Protein AF-A0A450WET2-F1 (afdb_monomer)

Organism: NCBI:txid2126335

Structure (mmCIF, N/CA/C/O backbone):
data_AF-A0A450WET2-F1
#
_entry.id   AF-A0A450WET2-F1
#
loop_
_atom_site.gr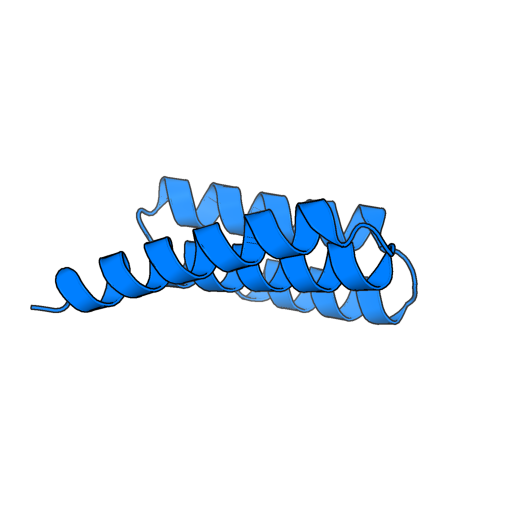oup_PDB
_atom_site.id
_atom_site.type_symbol
_atom_site.label_atom_id
_atom_site.label_alt_id
_atom_site.label_comp_id
_atom_site.label_asym_id
_atom_site.label_entity_id
_atom_site.label_seq_id
_atom_site.pdbx_PDB_ins_code
_atom_site.Cartn_x
_atom_site.Cartn_y
_atom_site.Cartn_z
_atom_site.occupancy
_atom_site.B_iso_or_equiv
_atom_site.auth_seq_id
_atom_site.auth_comp_id
_atom_site.auth_asym_id
_atom_site.auth_atom_id
_atom_site.pdbx_PDB_model_num
ATOM 1 N N . MET A 1 1 ? -8.946 -6.601 -3.643 1.00 84.38 1 MET A N 1
ATOM 2 C CA . MET A 1 1 ? -7.699 -5.957 -3.162 1.00 84.38 1 MET A CA 1
ATOM 3 C C . MET A 1 1 ? -6.445 -6.835 -3.285 1.00 84.38 1 MET A C 1
ATOM 5 O O . MET A 1 1 ? -5.503 -6.390 -3.927 1.00 84.38 1 MET A O 1
ATOM 9 N N . MET A 1 2 ? -6.400 -8.077 -2.773 1.00 89.06 2 MET A N 1
ATOM 10 C CA . MET A 1 2 ? -5.172 -8.913 -2.799 1.00 89.06 2 MET A CA 1
ATOM 11 C C . MET A 1 2 ? -4.588 -9.149 -4.206 1.00 89.06 2 MET A C 1
ATOM 13 O O . MET A 1 2 ? -3.403 -8.923 -4.427 1.00 89.06 2 MET A O 1
ATOM 17 N N . ARG A 1 3 ? -5.429 -9.511 -5.186 1.00 94.88 3 ARG A N 1
ATOM 18 C CA . ARG A 1 3 ? -4.998 -9.708 -6.584 1.00 94.88 3 ARG A CA 1
ATOM 19 C C . ARG A 1 3 ? -4.422 -8.440 -7.225 1.00 94.88 3 ARG A C 1
ATOM 21 O O . ARG A 1 3 ? -3.448 -8.520 -7.960 1.00 94.88 3 ARG A O 1
ATOM 28 N N . LEU A 1 4 ? -4.993 -7.271 -6.924 1.00 94.81 4 LEU A N 1
ATOM 29 C CA . LEU A 1 4 ? -4.485 -5.985 -7.418 1.00 94.81 4 LEU A CA 1
ATOM 30 C C . LEU A 1 4 ? -3.105 -5.677 -6.829 1.00 94.81 4 LEU A C 1
ATOM 32 O O . LEU A 1 4 ? -2.221 -5.224 -7.546 1.00 94.81 4 LEU A O 1
ATOM 36 N N . ASN A 1 5 ? -2.896 -5.992 -5.550 1.00 93.56 5 ASN A N 1
ATOM 37 C CA . ASN A 1 5 ? -1.586 -5.858 -4.924 1.00 93.56 5 ASN A CA 1
ATOM 38 C C . ASN A 1 5 ? -0.540 -6.771 -5.571 1.00 93.56 5 ASN A C 1
ATOM 40 O O . ASN A 1 5 ? 0.548 -6.308 -5.890 1.00 93.56 5 ASN A O 1
ATOM 44 N N . GLU A 1 6 ? -0.877 -8.027 -5.852 1.00 95.88 6 GLU A N 1
ATOM 45 C CA . GLU A 1 6 ? 0.042 -8.942 -6.539 1.00 95.88 6 GLU A CA 1
ATOM 46 C C . GLU A 1 6 ? 0.379 -8.489 -7.961 1.00 95.88 6 GLU A C 1
ATOM 48 O O . GLU A 1 6 ? 1.543 -8.535 -8.364 1.00 95.88 6 GLU A O 1
ATOM 53 N N . LEU A 1 7 ? -0.614 -7.995 -8.709 1.00 96.38 7 LEU A N 1
ATOM 54 C CA . LEU A 1 7 ? -0.385 -7.401 -10.026 1.00 96.38 7 LEU A CA 1
ATOM 55 C C . LEU A 1 7 ? 0.532 -6.180 -9.929 1.00 96.38 7 LEU A C 1
ATOM 57 O O . LEU A 1 7 ? 1.488 -6.082 -10.696 1.00 96.38 7 LEU A O 1
ATOM 61 N N . GLY A 1 8 ? 0.291 -5.288 -8.967 1.00 96.31 8 GLY A N 1
ATOM 62 C CA . GLY A 1 8 ? 1.151 -4.135 -8.717 1.00 96.31 8 GLY A CA 1
ATOM 63 C C . GLY A 1 8 ? 2.598 -4.549 -8.439 1.00 96.31 8 GLY A C 1
ATOM 64 O O . GLY A 1 8 ? 3.510 -4.058 -9.102 1.00 96.31 8 GLY A O 1
ATOM 65 N N . SER A 1 9 ? 2.823 -5.535 -7.567 1.00 96.44 9 SER A N 1
ATOM 66 C CA . SER A 1 9 ? 4.166 -6.049 -7.265 1.00 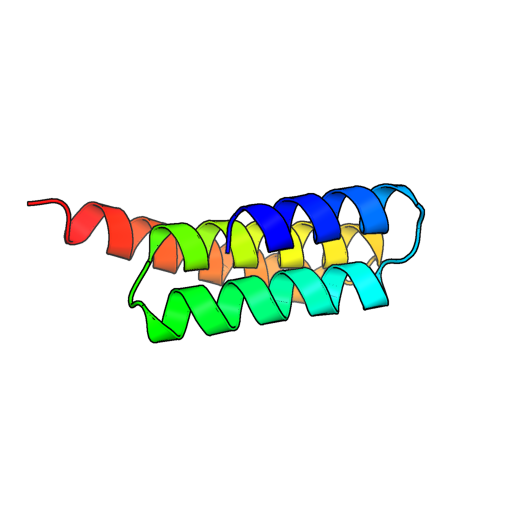96.44 9 SER A CA 1
ATOM 67 C C . SER A 1 9 ? 4.845 -6.672 -8.490 1.00 96.44 9 SER A C 1
ATOM 69 O O . SER A 1 9 ? 6.016 -6.396 -8.756 1.00 96.44 9 SER A O 1
ATOM 71 N N . ALA A 1 10 ? 4.118 -7.461 -9.286 1.00 97.62 10 ALA A N 1
ATOM 72 C CA . ALA A 1 10 ? 4.650 -8.058 -10.511 1.00 97.62 10 ALA A CA 1
ATOM 73 C C . ALA A 1 10 ? 5.012 -6.999 -11.569 1.00 97.62 10 ALA A C 1
ATOM 75 O O . ALA A 1 10 ? 6.019 -7.119 -12.269 1.00 97.62 10 ALA A O 1
ATOM 76 N N . VAL A 1 11 ? 4.207 -5.942 -11.687 1.00 97.06 11 VAL A N 1
ATOM 77 C CA . VAL A 1 11 ? 4.453 -4.815 -12.596 1.00 97.06 11 VAL A CA 1
ATOM 78 C C . VAL A 1 11 ? 5.633 -3.965 -12.113 1.00 97.06 11 VAL A C 1
ATOM 80 O O . VAL A 1 11 ? 6.450 -3.539 -12.934 1.00 97.06 11 VAL A O 1
ATOM 83 N N . LEU A 1 12 ? 5.780 -3.782 -10.798 1.00 96.44 12 LEU A N 1
ATOM 84 C CA . LEU A 1 12 ? 6.913 -3.085 -10.189 1.00 96.44 12 LEU A CA 1
ATOM 85 C C . LEU A 1 12 ? 8.228 -3.820 -10.464 1.00 96.44 12 LEU A C 1
ATOM 87 O O . LEU A 1 12 ? 9.203 -3.190 -10.863 1.00 96.44 12 LEU A O 1
ATOM 91 N N . ALA A 1 13 ? 8.235 -5.151 -10.350 1.00 95.94 13 ALA A N 1
ATOM 92 C CA . ALA A 1 13 ? 9.396 -5.982 -10.676 1.00 95.94 13 ALA A CA 1
ATOM 93 C C . ALA A 1 13 ? 9.836 -5.856 -12.149 1.00 95.94 13 ALA A C 1
ATOM 95 O O . ALA A 1 13 ? 10.999 -6.073 -12.473 1.00 95.94 13 ALA A O 1
ATOM 96 N N . ARG A 1 14 ? 8.925 -5.452 -13.045 1.00 96.12 14 ARG A N 1
ATOM 97 C CA . ARG A 1 14 ? 9.214 -5.142 -14.457 1.00 96.12 14 ARG A CA 1
ATOM 98 C C . ARG A 1 14 ? 9.637 -3.683 -14.689 1.00 96.12 14 ARG A C 1
ATOM 100 O O . ARG A 1 14 ? 9.688 -3.245 -15.835 1.00 96.12 14 ARG A O 1
ATOM 107 N N . GLY A 1 15 ? 9.877 -2.912 -13.629 1.00 93.81 15 GLY A N 1
ATOM 108 C CA . GLY A 1 15 ? 10.298 -1.508 -13.679 1.00 93.81 15 GLY A CA 1
ATOM 109 C C . GLY A 1 15 ? 9.189 -0.502 -13.988 1.00 93.81 15 GLY A C 1
ATOM 110 O O . GLY A 1 15 ? 9.446 0.697 -14.077 1.00 93.81 15 GLY A O 1
ATOM 111 N N . LYS A 1 16 ? 7.934 -0.945 -14.117 1.00 96.38 16 LYS A N 1
ATOM 112 C CA . LYS A 1 16 ? 6.792 -0.082 -14.457 1.00 96.38 16 LYS A CA 1
ATOM 113 C C . LYS A 1 16 ? 6.161 0.519 -13.195 1.00 96.38 16 LYS A C 1
ATOM 115 O O . LYS A 1 16 ? 5.002 0.260 -12.878 1.00 96.38 16 LYS A O 1
ATOM 120 N N . SER A 1 17 ? 6.943 1.313 -12.466 1.00 94.19 17 SER A N 1
ATOM 121 C CA . SER A 1 17 ? 6.594 1.819 -11.128 1.00 94.19 17 SER A CA 1
ATOM 122 C C . SER A 1 17 ? 5.282 2.616 -11.078 1.00 94.19 17 SER A C 1
ATOM 124 O O . SER A 1 17 ? 4.480 2.367 -10.181 1.00 94.19 17 SER A O 1
ATOM 126 N N . GLU A 1 18 ? 4.998 3.493 -12.046 1.00 95.88 18 GLU A N 1
ATOM 127 C CA . GLU A 1 18 ? 3.748 4.279 -12.029 1.00 95.88 18 GLU A CA 1
ATOM 128 C C . GLU A 1 18 ? 2.502 3.397 -12.263 1.00 95.88 18 GLU A C 1
ATOM 130 O O . GLU A 1 18 ? 1.530 3.517 -11.528 1.00 95.88 18 GLU A O 1
ATOM 135 N N . ILE A 1 19 ? 2.556 2.403 -13.159 1.00 97.06 19 ILE A N 1
ATOM 136 C CA . ILE A 1 19 ? 1.429 1.464 -13.352 1.00 97.06 19 ILE A CA 1
ATOM 137 C C . ILE A 1 19 ? 1.228 0.593 -12.103 1.00 97.06 19 ILE A C 1
ATOM 139 O O . ILE A 1 19 ? 0.105 0.329 -11.680 1.00 97.06 19 ILE A O 1
ATOM 143 N N . ALA A 1 20 ? 2.319 0.139 -11.483 1.00 97.75 20 ALA A N 1
ATOM 144 C CA . ALA A 1 20 ? 2.241 -0.606 -10.232 1.00 97.75 20 ALA A CA 1
ATOM 145 C C . ALA A 1 20 ? 1.582 0.217 -9.115 1.00 97.75 20 ALA A C 1
ATOM 147 O O . ALA A 1 20 ? 0.831 -0.320 -8.301 1.00 97.75 20 ALA A O 1
ATOM 148 N N . LYS A 1 21 ? 1.839 1.527 -9.088 1.00 97.88 21 LYS A N 1
ATOM 149 C CA . LYS A 1 21 ? 1.249 2.439 -8.112 1.00 97.88 21 LYS A CA 1
ATOM 150 C C . LYS A 1 21 ? -0.263 2.527 -8.307 1.00 97.88 21 LYS A C 1
ATOM 152 O O . LYS A 1 21 ? -0.969 2.435 -7.307 1.00 97.88 21 LYS A O 1
ATOM 157 N N . ASP A 1 22 ? -0.752 2.612 -9.543 1.00 98.12 22 ASP A N 1
ATOM 158 C CA . ASP A 1 22 ? -2.193 2.635 -9.834 1.00 98.12 22 ASP A CA 1
ATOM 159 C C . ASP A 1 22 ? -2.893 1.378 -9.297 1.00 98.12 22 ASP A C 1
ATOM 161 O O . ASP A 1 22 ? -3.894 1.476 -8.587 1.00 98.12 22 ASP A O 1
ATOM 165 N N . TYR A 1 23 ? -2.311 0.194 -9.521 1.00 98.31 23 TYR A N 1
ATOM 166 C CA . TYR A 1 23 ? -2.848 -1.060 -8.981 1.00 98.31 23 TYR A CA 1
ATOM 167 C C . TYR A 1 23 ? -2.931 -1.066 -7.450 1.00 98.31 23 TYR A C 1
ATOM 169 O O . TYR A 1 23 ? -3.952 -1.470 -6.886 1.00 98.31 23 TYR A O 1
ATOM 177 N N . HIS A 1 24 ? -1.886 -0.599 -6.762 1.00 98.25 24 HIS A N 1
ATOM 178 C CA . HIS A 1 24 ? -1.905 -0.502 -5.302 1.00 98.25 24 HIS A CA 1
ATOM 179 C C . HIS A 1 24 ? -2.882 0.576 -4.800 1.00 98.25 24 HIS A C 1
ATOM 181 O O . HIS A 1 24 ? -3.500 0.396 -3.751 1.00 98.25 24 HIS A O 1
ATOM 187 N N . GLN A 1 25 ? -3.080 1.671 -5.542 1.00 98.38 25 GLN A N 1
ATOM 188 C CA . GLN A 1 25 ? -4.078 2.695 -5.216 1.00 98.38 25 GLN A CA 1
ATOM 189 C C . GLN A 1 25 ? -5.509 2.181 -5.389 1.00 98.38 25 GLN A C 1
ATOM 191 O O . GLN A 1 25 ? -6.345 2.439 -4.525 1.00 98.38 25 GLN A O 1
ATOM 196 N N . TRP A 1 26 ? -5.793 1.405 -6.435 1.00 98.38 26 TRP A N 1
ATOM 197 C CA . TRP A 1 26 ? -7.091 0.743 -6.592 1.00 98.38 26 TRP A CA 1
ATOM 198 C C . TRP A 1 26 ? -7.335 -0.291 -5.497 1.00 98.38 26 TRP A C 1
ATOM 200 O O . TRP A 1 26 ? -8.431 -0.351 -4.944 1.00 98.38 26 TRP A O 1
ATOM 210 N N . ALA A 1 27 ? -6.312 -1.070 -5.130 1.00 97.94 27 ALA A N 1
ATOM 211 C CA . ALA A 1 27 ? -6.404 -1.990 -4.002 1.00 97.94 27 ALA A CA 1
ATOM 212 C C . ALA A 1 27 ? -6.741 -1.244 -2.702 1.00 97.94 27 ALA A C 1
ATOM 214 O O . ALA A 1 27 ? -7.637 -1.673 -1.983 1.00 97.94 27 ALA A O 1
ATOM 215 N N . LEU A 1 28 ? -6.076 -0.113 -2.443 1.00 98.38 28 LEU A N 1
ATOM 216 C CA . LEU A 1 28 ? -6.329 0.739 -1.282 1.00 98.38 28 LEU A CA 1
ATOM 217 C C . LEU A 1 28 ? -7.747 1.322 -1.282 1.00 98.38 28 LEU A C 1
ATOM 219 O O . LEU A 1 28 ? -8.384 1.345 -0.235 1.00 98.38 28 LEU A O 1
ATOM 223 N N . MET A 1 29 ? -8.227 1.802 -2.429 1.00 98.31 29 MET A N 1
ATOM 224 C CA . MET A 1 29 ? -9.574 2.360 -2.573 1.00 98.31 29 MET A CA 1
ATOM 225 C C . MET A 1 29 ? -10.638 1.317 -2.231 1.00 98.31 29 MET A C 1
ATOM 227 O O . MET A 1 29 ? -11.464 1.563 -1.363 1.00 98.31 29 MET A O 1
ATOM 231 N N . ILE A 1 30 ? -10.541 0.124 -2.822 1.00 97.81 30 ILE A N 1
ATOM 232 C CA . ILE A 1 30 ? -11.483 -0.969 -2.559 1.00 97.81 30 ILE A CA 1
ATOM 233 C C . ILE A 1 30 ? -11.422 -1.403 -1.091 1.00 97.81 30 ILE A C 1
ATOM 235 O O . ILE A 1 30 ? -12.458 -1.601 -0.472 1.00 97.81 30 ILE A O 1
ATOM 239 N N . SER A 1 31 ? -10.227 -1.535 -0.505 1.00 97.12 31 SER A N 1
ATOM 240 C CA . SER A 1 31 ? -10.116 -1.912 0.912 1.00 97.12 31 SER A CA 1
ATOM 241 C C . SER A 1 31 ? -10.757 -0.875 1.838 1.00 97.12 31 SER A C 1
ATOM 243 O O . SER A 1 31 ? -11.343 -1.254 2.841 1.00 97.12 31 SER A O 1
ATOM 245 N N . LYS A 1 32 ? -10.689 0.419 1.494 1.00 96.69 32 LYS A N 1
ATOM 246 C CA . LYS A 1 32 ? -11.385 1.481 2.236 1.00 96.69 32 LYS A CA 1
ATOM 247 C C . LYS A 1 32 ? -12.900 1.409 2.093 1.00 96.69 32 LYS A C 1
ATOM 249 O O . LYS A 1 32 ? -13.590 1.606 3.076 1.00 96.69 32 LYS A O 1
ATOM 254 N N . GLU A 1 33 ? -13.411 1.134 0.896 1.00 97.75 33 GLU A N 1
ATOM 255 C CA . GLU A 1 33 ? -14.858 0.982 0.667 1.00 97.75 33 GLU A CA 1
ATOM 256 C C . GLU A 1 33 ? -15.457 -0.209 1.425 1.00 97.75 33 GLU A C 1
ATOM 258 O O . GLU A 1 33 ? -16.654 -0.229 1.695 1.00 97.75 33 GLU A O 1
ATOM 263 N N . LEU A 1 34 ? -14.629 -1.200 1.752 1.00 96.12 34 LEU A N 1
ATOM 264 C CA . LEU A 1 34 ? -15.023 -2.407 2.473 1.00 96.12 34 LEU A CA 1
ATOM 265 C C . LEU A 1 34 ? -14.690 -2.361 3.972 1.00 96.12 34 LEU A C 1
ATOM 267 O O . LEU A 1 34 ? -14.857 -3.382 4.636 1.00 96.12 34 LEU A O 1
ATOM 271 N N . ASP A 1 35 ? -14.165 -1.240 4.479 1.00 94.75 35 ASP A N 1
ATOM 272 C CA . ASP A 1 35 ? -13.632 -1.113 5.845 1.00 94.75 35 ASP A CA 1
ATOM 273 C C . ASP A 1 35 ? -12.635 -2.243 6.218 1.00 94.75 35 ASP A C 1
ATOM 275 O O . ASP A 1 35 ? -12.514 -2.669 7.368 1.00 94.75 35 ASP A O 1
ATOM 279 N N . ASP A 1 36 ? -11.885 -2.749 5.230 1.00 94.81 36 ASP A N 1
ATOM 280 C CA . ASP A 1 36 ? -10.862 -3.782 5.412 1.00 94.81 36 ASP A CA 1
ATOM 281 C C . ASP A 1 36 ? -9.526 -3.148 5.808 1.00 94.81 36 ASP A C 1
ATOM 283 O O . ASP A 1 36 ? -8.644 -2.891 4.981 1.00 94.81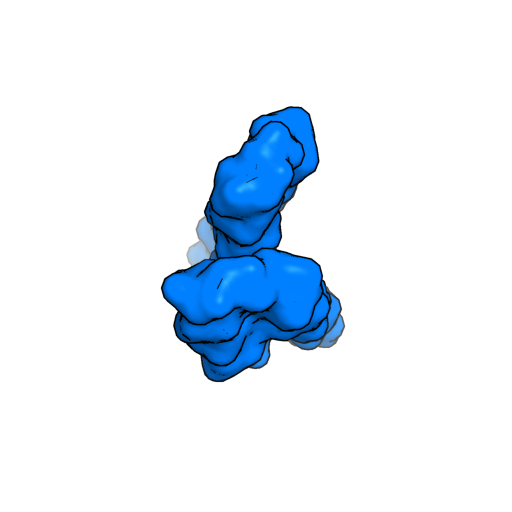 36 ASP A O 1
ATOM 287 N N . GLU A 1 37 ? -9.351 -2.936 7.108 1.00 95.19 37 GLU A N 1
ATOM 288 C CA . GLU A 1 37 ? -8.143 -2.340 7.685 1.00 95.19 37 GLU A CA 1
ATOM 289 C C . GLU A 1 37 ? -6.860 -3.122 7.366 1.00 95.19 37 GLU A C 1
ATOM 291 O O . GLU A 1 37 ? -5.793 -2.532 7.154 1.00 95.19 37 GLU A O 1
ATOM 296 N N . ARG A 1 38 ? -6.938 -4.454 7.232 1.00 94.19 38 ARG A N 1
ATOM 297 C CA . ARG A 1 38 ? -5.777 -5.251 6.801 1.00 94.19 38 ARG A CA 1
ATOM 298 C C . ARG A 1 38 ? -5.458 -5.007 5.336 1.00 94.19 38 ARG A C 1
ATOM 300 O O . ARG A 1 38 ? -4.292 -4.822 4.979 1.00 94.19 38 ARG A O 1
ATOM 307 N N . GLY A 1 39 ? -6.475 -4.983 4.482 1.00 95.94 39 GLY A N 1
ATOM 308 C CA . GLY A 1 39 ? -6.340 -4.644 3.070 1.00 95.94 39 GLY A CA 1
ATOM 309 C C . GLY A 1 39 ? -5.794 -3.233 2.857 1.00 95.94 39 GLY A C 1
ATOM 310 O O . GLY A 1 39 ? -4.990 -3.022 1.940 1.00 95.94 39 GLY A O 1
ATOM 311 N N . ILE A 1 40 ? -6.176 -2.276 3.706 1.00 97.75 40 ILE A N 1
ATOM 312 C CA . ILE A 1 40 ? -5.631 -0.914 3.731 1.00 97.75 40 ILE A CA 1
ATOM 313 C C . ILE A 1 40 ? -4.140 -0.960 4.076 1.00 97.75 40 ILE A C 1
ATOM 315 O O . ILE A 1 40 ? -3.328 -0.439 3.306 1.00 97.75 40 ILE A O 1
ATOM 319 N N . ALA A 1 41 ? -3.765 -1.629 5.171 1.00 96.94 41 ALA A N 1
ATOM 320 C CA . ALA A 1 41 ? -2.376 -1.739 5.612 1.00 96.94 41 ALA A CA 1
ATOM 321 C C . ALA A 1 41 ? -1.473 -2.358 4.532 1.00 96.94 41 ALA A C 1
ATOM 323 O O . ALA A 1 41 ? -0.446 -1.779 4.174 1.00 96.94 41 ALA A O 1
ATOM 324 N N . ILE A 1 42 ? -1.883 -3.485 3.940 1.00 97.38 42 ILE A N 1
ATOM 325 C CA . ILE A 1 42 ? -1.117 -4.173 2.885 1.00 97.38 42 ILE A CA 1
ATOM 326 C C . ILE A 1 42 ? -0.939 -3.273 1.656 1.00 97.38 42 ILE A C 1
ATOM 328 O O . ILE A 1 42 ? 0.155 -3.182 1.097 1.00 97.38 42 ILE A O 1
ATOM 332 N N . SER A 1 43 ? -1.998 -2.583 1.229 1.00 98.25 43 SER A N 1
ATOM 333 C CA . SER A 1 43 ? -1.933 -1.717 0.045 1.00 98.25 43 SER A CA 1
ATOM 334 C C . SER A 1 43 ? -1.020 -0.507 0.276 1.00 98.25 43 SER A C 1
ATOM 336 O O . SER A 1 43 ? -0.273 -0.116 -0.621 1.00 98.25 43 SER A O 1
ATOM 338 N N . LEU A 1 44 ? -1.014 0.052 1.491 1.00 98.44 44 LEU A N 1
ATOM 339 C CA . LEU A 1 44 ? -0.108 1.133 1.886 1.00 98.44 44 LEU A CA 1
ATOM 340 C C . LEU A 1 44 ? 1.354 0.672 1.950 1.00 98.44 44 LEU A C 1
ATOM 342 O O . LEU A 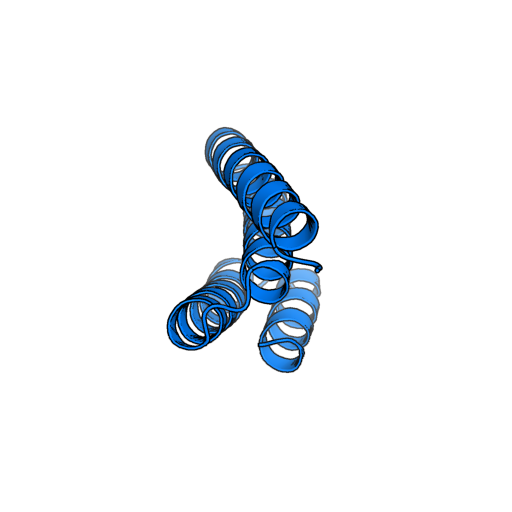1 44 ? 2.218 1.373 1.431 1.00 98.44 44 LEU A O 1
ATOM 346 N N . ILE A 1 45 ? 1.642 -0.519 2.488 1.00 98.19 45 ILE A N 1
ATOM 347 C CA . ILE A 1 45 ? 3.000 -1.097 2.467 1.00 98.19 45 ILE A CA 1
ATOM 348 C C . ILE A 1 45 ? 3.515 -1.191 1.030 1.00 98.19 45 ILE A C 1
ATOM 350 O O . ILE A 1 45 ? 4.633 -0.768 0.738 1.00 98.19 45 ILE A O 1
ATOM 354 N N . ASN A 1 46 ? 2.684 -1.676 0.108 1.00 98.19 46 ASN A N 1
ATOM 355 C CA . ASN A 1 46 ? 3.081 -1.806 -1.290 1.00 98.19 46 ASN A CA 1
ATOM 356 C C . ASN A 1 46 ? 3.304 -0.453 -1.986 1.00 98.19 46 ASN A C 1
ATOM 358 O O . ASN A 1 46 ? 4.224 -0.319 -2.794 1.00 98.19 46 ASN A O 1
ATOM 362 N N . LEU A 1 47 ? 2.521 0.578 -1.651 1.00 98.50 47 LEU A N 1
ATOM 363 C CA . LEU A 1 47 ? 2.774 1.953 -2.105 1.00 98.50 47 LEU A CA 1
ATOM 364 C C . LEU A 1 47 ? 4.078 2.525 -1.531 1.00 98.50 47 LEU A C 1
ATOM 366 O O . LEU A 1 47 ? 4.787 3.262 -2.227 1.00 98.50 47 LEU A O 1
ATOM 370 N N . GLY A 1 48 ? 4.418 2.157 -0.294 1.00 98.25 48 GLY A N 1
ATOM 371 C CA . GLY A 1 48 ? 5.700 2.460 0.334 1.00 98.25 48 GLY A CA 1
ATOM 372 C C . GLY A 1 48 ? 6.866 1.845 -0.436 1.00 98.25 48 GLY A C 1
ATOM 373 O O . GLY A 1 48 ? 7.769 2.566 -0.863 1.00 98.25 48 GLY A O 1
ATOM 374 N N . LEU A 1 49 ? 6.791 0.543 -0.724 1.00 97.88 49 LEU A N 1
ATOM 375 C CA . LEU A 1 49 ? 7.797 -0.187 -1.505 1.00 97.88 49 LEU A CA 1
ATOM 376 C C . LEU A 1 49 ? 7.960 0.401 -2.911 1.00 97.88 49 LEU A C 1
ATOM 378 O O . LEU A 1 49 ? 9.078 0.624 -3.377 1.00 97.88 49 LEU A O 1
ATOM 382 N N . ASN A 1 50 ? 6.850 0.721 -3.575 1.00 98.00 50 ASN A N 1
ATOM 383 C CA . ASN A 1 50 ? 6.862 1.366 -4.884 1.00 98.00 50 ASN A CA 1
ATOM 384 C C . ASN A 1 50 ? 7.544 2.749 -4.829 1.00 98.00 50 ASN A C 1
ATOM 386 O O . ASN A 1 50 ? 8.379 3.082 -5.672 1.00 98.00 50 ASN A O 1
ATOM 390 N N . SER A 1 51 ? 7.269 3.533 -3.784 1.00 97.81 51 SER A N 1
ATOM 391 C CA . SER A 1 51 ? 7.914 4.833 -3.571 1.00 97.81 51 SER A CA 1
ATOM 392 C C . SER A 1 51 ? 9.416 4.702 -3.299 1.00 97.81 51 SER A C 1
ATOM 394 O O . SER A 1 51 ? 10.188 5.510 -3.817 1.00 97.81 51 SER A O 1
ATOM 396 N N . GLN A 1 52 ? 9.855 3.673 -2.562 1.00 97.06 52 GLN A N 1
ATOM 397 C CA . GLN A 1 52 ? 11.281 3.368 -2.384 1.00 97.06 52 GLN A CA 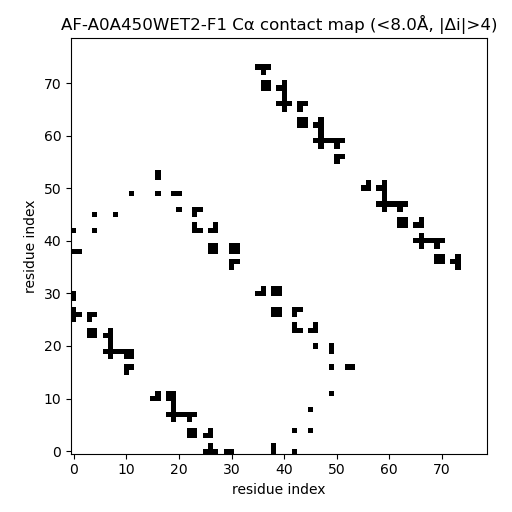1
ATOM 398 C C . GLN A 1 52 ? 11.953 3.005 -3.707 1.00 97.06 52 GLN A C 1
ATOM 400 O O . GLN A 1 52 ? 13.016 3.545 -4.009 1.00 97.06 52 GLN A O 1
ATOM 405 N N . TYR A 1 53 ? 11.312 2.159 -4.518 1.00 96.06 53 TYR A N 1
ATOM 406 C CA . TYR A 1 53 ? 11.797 1.801 -5.853 1.00 96.06 53 TYR A CA 1
ATOM 407 C C . TYR A 1 53 ? 11.983 3.046 -6.736 1.00 96.06 53 TYR A C 1
ATOM 409 O O . TYR A 1 53 ? 13.006 3.207 -7.395 1.00 96.06 53 TYR A O 1
ATOM 417 N N . SER A 1 54 ? 11.042 3.989 -6.664 1.00 95.44 54 SER A N 1
ATOM 418 C CA . SER A 1 54 ? 11.109 5.295 -7.334 1.00 95.44 54 SER A CA 1
ATOM 419 C C . SER A 1 54 ? 12.035 6.328 -6.658 1.00 95.44 54 SER A C 1
ATOM 421 O O . SER A 1 54 ? 12.037 7.495 -7.049 1.00 95.44 54 SER A O 1
ATOM 423 N N . ARG A 1 55 ? 12.809 5.947 -5.630 1.00 96.25 55 ARG A N 1
ATOM 424 C CA . ARG A 1 55 ? 13.680 6.828 -4.816 1.00 96.25 55 ARG A CA 1
ATOM 425 C C . ARG A 1 55 ? 12.954 8.013 -4.153 1.00 96.25 55 ARG A C 1
ATOM 427 O O . ARG A 1 55 ? 13.582 8.991 -3.753 1.00 96.25 55 ARG A O 1
ATOM 434 N N . ARG A 1 56 ? 11.632 7.926 -3.982 1.00 96.50 56 ARG A N 1
ATOM 435 C CA . ARG A 1 56 ? 10.781 8.923 -3.309 1.00 96.50 56 ARG A CA 1
ATOM 436 C C . ARG A 1 56 ? 10.639 8.573 -1.824 1.00 96.50 56 ARG A C 1
ATOM 438 O O . ARG A 1 56 ? 9.561 8.204 -1.365 1.00 96.50 56 ARG A O 1
ATOM 445 N N . LEU A 1 57 ? 11.738 8.672 -1.076 1.00 95.38 57 LEU A N 1
ATOM 446 C CA . LEU A 1 57 ? 11.820 8.158 0.299 1.00 95.38 57 LEU A CA 1
ATOM 447 C C . LEU A 1 57 ? 10.834 8.821 1.273 1.00 95.38 57 LEU A C 1
ATOM 449 O O . LEU A 1 57 ? 10.201 8.111 2.044 1.00 95.38 57 LEU A O 1
ATOM 453 N N . GLY A 1 58 ? 10.616 10.138 1.178 1.00 97.06 58 GLY A N 1
ATOM 454 C CA . GLY A 1 58 ? 9.645 10.825 2.045 1.00 97.06 58 GLY A CA 1
ATOM 455 C C . GLY A 1 58 ? 8.205 10.329 1.858 1.00 97.06 58 GLY A C 1
ATOM 456 O O . GLY A 1 58 ? 7.473 10.154 2.824 1.00 97.06 58 GLY A O 1
ATOM 457 N N . LYS A 1 59 ? 7.811 10.002 0.617 1.00 95.81 59 LYS A N 1
ATOM 458 C CA . LYS A 1 59 ? 6.503 9.376 0.355 1.00 95.81 59 LYS A CA 1
ATOM 459 C C . LYS A 1 59 ? 6.442 7.945 0.871 1.00 95.81 59 LYS A C 1
ATOM 461 O O . LYS A 1 59 ? 5.396 7.515 1.342 1.00 95.81 59 LYS A O 1
ATOM 466 N N . ALA A 1 60 ? 7.544 7.203 0.771 1.00 97.88 60 ALA A N 1
ATOM 467 C CA . ALA A 1 60 ? 7.594 5.851 1.306 1.00 97.88 60 ALA A CA 1
ATOM 468 C C . ALA A 1 60 ? 7.363 5.841 2.820 1.00 97.88 60 ALA A C 1
ATOM 470 O O . ALA A 1 60 ? 6.555 5.055 3.306 1.00 97.88 60 ALA A O 1
ATOM 471 N N . GLU A 1 61 ? 8.023 6.748 3.540 1.00 97.75 61 GLU A N 1
ATOM 472 C CA . GLU A 1 61 ? 7.852 6.908 4.982 1.00 97.75 61 GLU A CA 1
ATOM 473 C C . GLU A 1 61 ? 6.400 7.228 5.353 1.00 97.75 61 GLU A C 1
ATOM 475 O O . GLU A 1 61 ? 5.829 6.550 6.205 1.00 97.75 61 GLU A O 1
ATOM 480 N N . GLU A 1 62 ? 5.766 8.177 4.655 1.00 98.19 62 GLU A N 1
ATOM 481 C CA . GLU A 1 62 ? 4.351 8.507 4.867 1.00 98.19 62 GLU A CA 1
ATOM 482 C C . GLU A 1 62 ? 3.452 7.270 4.701 1.00 98.19 62 GLU A C 1
ATOM 484 O O . GLU A 1 62 ? 2.590 6.989 5.540 1.00 98.19 62 GLU A O 1
ATOM 489 N N . TYR A 1 63 ? 3.659 6.490 3.635 1.00 98.38 63 TYR A N 1
ATOM 490 C CA . TYR A 1 63 ? 2.878 5.279 3.399 1.00 98.38 63 TYR A CA 1
ATOM 491 C C . TYR A 1 63 ? 3.092 4.224 4.486 1.00 98.38 63 TYR A C 1
ATOM 493 O O . TYR A 1 63 ? 2.119 3.613 4.931 1.00 98.38 63 TYR A O 1
ATOM 501 N N . TYR A 1 64 ? 4.323 4.038 4.961 1.00 98.00 64 TYR A N 1
ATOM 502 C CA . TYR A 1 64 ? 4.612 3.091 6.036 1.00 98.00 64 TYR A CA 1
ATOM 503 C C . TYR A 1 64 ? 4.018 3.516 7.379 1.00 98.00 64 TYR A C 1
ATOM 505 O O . TYR A 1 64 ? 3.446 2.680 8.080 1.00 98.00 64 TYR A O 1
ATOM 513 N N . GLN A 1 65 ? 4.067 4.805 7.717 1.00 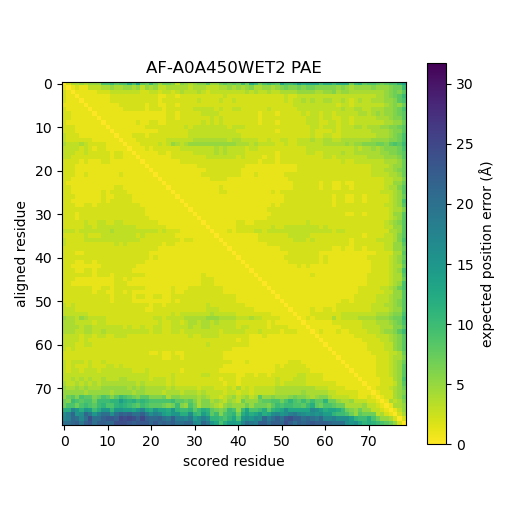98.12 65 GLN A N 1
ATOM 514 C CA . GLN A 1 65 ? 3.421 5.326 8.923 1.00 98.12 65 GLN A CA 1
ATOM 515 C C . GLN A 1 65 ? 1.910 5.075 8.887 1.00 98.12 65 GLN A C 1
ATOM 517 O O . GLN A 1 65 ? 1.331 4.554 9.841 1.00 98.12 65 GLN A O 1
ATOM 522 N N . ARG A 1 66 ? 1.271 5.361 7.750 1.00 97.50 66 ARG A N 1
ATOM 523 C CA . ARG A 1 66 ? -0.164 5.113 7.562 1.00 97.50 66 ARG A CA 1
ATOM 524 C C . ARG A 1 66 ? -0.507 3.624 7.615 1.00 97.50 66 ARG A C 1
ATOM 526 O O . ARG A 1 66 ? -1.543 3.271 8.170 1.00 97.50 66 ARG A O 1
ATOM 533 N N . ALA A 1 67 ? 0.349 2.756 7.076 1.00 96.94 67 ALA A N 1
ATOM 534 C CA . ALA A 1 67 ? 0.161 1.310 7.163 1.00 96.94 67 ALA A CA 1
ATOM 535 C C . ALA A 1 67 ? 0.215 0.803 8.612 1.00 96.94 67 ALA A C 1
ATOM 537 O O . ALA A 1 67 ? -0.605 -0.026 8.996 1.00 96.94 67 ALA A O 1
ATOM 538 N N . SER A 1 68 ? 1.142 1.327 9.422 1.00 95.88 68 SER A N 1
ATOM 539 C CA . SER A 1 68 ? 1.261 0.996 1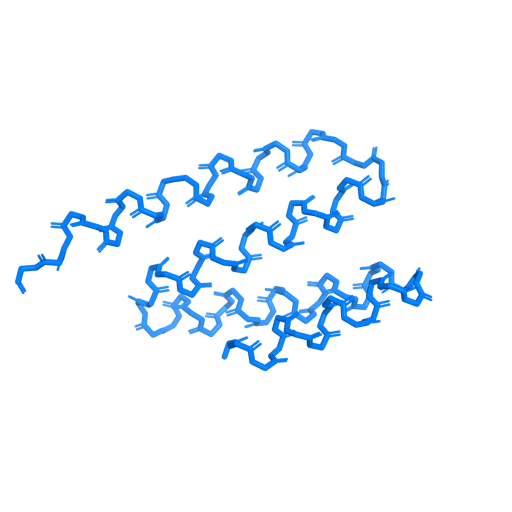0.849 1.00 95.88 68 SER A CA 1
ATOM 540 C C . SER A 1 68 ? -0.003 1.367 11.634 1.00 95.88 68 SER A C 1
ATOM 542 O O . SER A 1 68 ? -0.507 0.579 12.439 1.00 95.88 68 SER A O 1
ATOM 544 N N . ILE A 1 69 ? -0.576 2.538 11.338 1.00 95.00 69 ILE A N 1
ATOM 545 C CA . ILE A 1 69 ? -1.845 2.977 11.930 1.00 95.00 69 ILE A CA 1
ATOM 546 C C . ILE A 1 69 ? -2.980 2.022 11.537 1.00 95.00 69 ILE A C 1
ATOM 548 O O . ILE A 1 69 ? -3.678 1.530 12.419 1.00 95.00 69 ILE A O 1
ATOM 552 N N . ALA A 1 70 ? -3.129 1.705 10.248 1.00 93.31 70 ALA A N 1
ATOM 553 C CA . ALA A 1 70 ? -4.167 0.784 9.770 1.00 93.31 70 ALA A CA 1
ATOM 554 C C . ALA A 1 70 ? -4.037 -0.617 10.395 1.00 93.31 70 ALA A C 1
ATOM 556 O O . ALA A 1 70 ? -5.023 -1.207 10.832 1.00 93.31 70 ALA A O 1
ATOM 557 N N . PHE A 1 71 ? -2.811 -1.131 10.537 1.00 92.00 71 PHE A N 1
ATOM 558 C CA . PHE A 1 71 ? -2.569 -2.404 11.219 1.00 92.00 71 PHE A CA 1
ATOM 559 C C . PHE A 1 71 ? -3.011 -2.357 12.688 1.00 92.00 71 PHE A C 1
ATOM 561 O O . PHE A 1 71 ? -3.705 -3.260 13.156 1.00 92.00 71 PHE A O 1
ATOM 568 N N . THR A 1 72 ? -2.677 -1.272 13.391 1.00 91.88 72 THR A N 1
ATOM 569 C CA . THR A 1 72 ? -3.080 -1.053 14.789 1.00 91.88 72 THR A CA 1
ATOM 570 C C . THR A 1 72 ? -4.601 -1.018 14.938 1.00 91.88 72 THR A C 1
ATOM 572 O O . THR A 1 72 ? -5.142 -1.611 15.870 1.00 91.88 72 THR A O 1
ATOM 575 N N . ILE A 1 73 ? -5.304 -0.365 14.008 1.00 87.62 73 ILE A N 1
ATOM 576 C CA . ILE A 1 73 ? -6.771 -0.361 13.967 1.00 87.62 73 ILE A CA 1
ATOM 577 C C . ILE A 1 73 ? -7.278 -1.791 13.744 1.00 87.62 73 ILE A C 1
ATOM 579 O O . ILE A 1 73 ? -8.080 -2.276 14.537 1.00 87.62 73 ILE A O 1
ATOM 583 N N . SER A 1 74 ? -6.750 -2.506 12.747 1.00 86.62 74 SER A N 1
ATOM 584 C CA . SER A 1 74 ? -7.185 -3.873 12.429 1.00 86.62 74 SER A CA 1
ATOM 585 C C . SER A 1 74 ? -7.088 -4.846 13.612 1.00 86.62 74 SER A C 1
ATOM 587 O O . SER A 1 74 ? -7.957 -5.698 13.777 1.00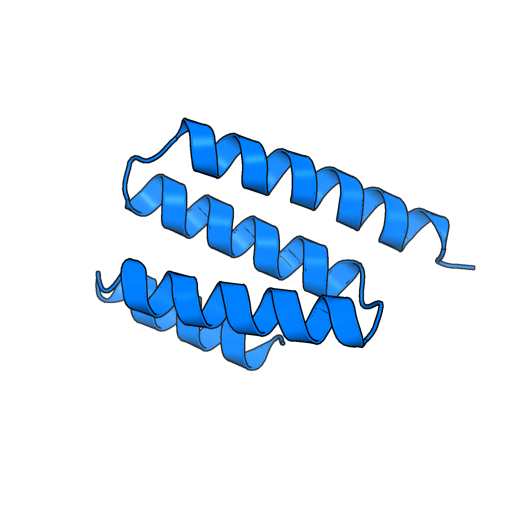 86.62 74 SER A O 1
ATOM 589 N N . GLU A 1 75 ? -6.064 -4.708 14.461 1.00 84.38 75 GLU A N 1
ATOM 590 C CA . GLU A 1 75 ? -5.894 -5.562 15.640 1.00 84.38 75 GLU A CA 1
ATOM 591 C C . GLU A 1 75 ? -6.755 -5.105 16.826 1.00 84.38 75 GLU A C 1
ATOM 593 O O . GLU A 1 75 ? -7.211 -5.938 17.604 1.00 84.38 75 GLU A O 1
ATOM 598 N N . LYS A 1 76 ? -7.055 -3.805 16.949 1.00 80.94 76 LYS A N 1
ATOM 599 C CA . LYS A 1 76 ? -7.920 -3.275 18.016 1.00 80.94 76 LYS A CA 1
ATOM 600 C C . LYS A 1 76 ? -9.382 -3.716 17.882 1.00 80.94 76 LYS A C 1
ATOM 602 O O . LYS A 1 76 ? -10.057 -3.874 18.895 1.00 80.94 76 LYS A O 1
ATOM 607 N N . TYR A 1 77 ? -9.872 -3.902 16.658 1.00 69.06 77 TYR A N 1
ATOM 608 C CA . TYR A 1 77 ? -11.264 -4.289 16.380 1.00 69.06 77 TYR A CA 1
ATOM 609 C C . TYR A 1 77 ? -11.450 -5.798 16.153 1.00 69.06 77 TYR A C 1
ATOM 611 O O . TYR A 1 77 ? -12.517 -6.243 15.736 1.00 69.06 77 TYR A O 1
ATOM 619 N N . ARG A 1 78 ? -10.424 -6.599 16.454 1.00 65.50 78 ARG A N 1
ATOM 620 C CA . ARG A 1 78 ? -10.440 -8.061 16.379 1.00 65.50 78 ARG A CA 1
ATOM 621 C C . ARG A 1 78 ? -11.000 -8.641 17.689 1.00 65.50 78 ARG A C 1
ATOM 623 O O . ARG A 1 78 ? -10.239 -9.154 18.503 1.00 65.50 78 ARG A O 1
ATOM 630 N N . ILE A 1 79 ? -12.305 -8.475 17.915 1.00 47.22 79 ILE A N 1
ATOM 631 C CA . ILE A 1 79 ? -13.044 -9.057 19.056 1.00 47.22 79 ILE A CA 1
ATOM 632 C C . ILE A 1 79 ? -13.629 -10.408 18.641 1.00 47.22 79 ILE A C 1
ATOM 634 O O . ILE A 1 79 ? -14.168 -10.478 17.514 1.00 47.22 79 ILE A O 1
#

Radius of gyration: 12.12 Å; Cα contacts (8 Å, |Δi|>4): 103; chains: 1; bounding box: 29×20×34 Å

Mean predicted aligned error: 3.01 Å

pLDDT: mean 94.45, std 7.76, range [47.22, 98.5]

Nearest PDB structures (foldseek):
  8rst-assembly1_A-2  TM=9.215E-01  e=3.001E-02  Bacillus phage phi3T
  8rsv-assembly2_B  TM=9.209E-01  e=3.001E-02  Bacillus phage phi3T
  3sf4-assembly3_C  TM=8.9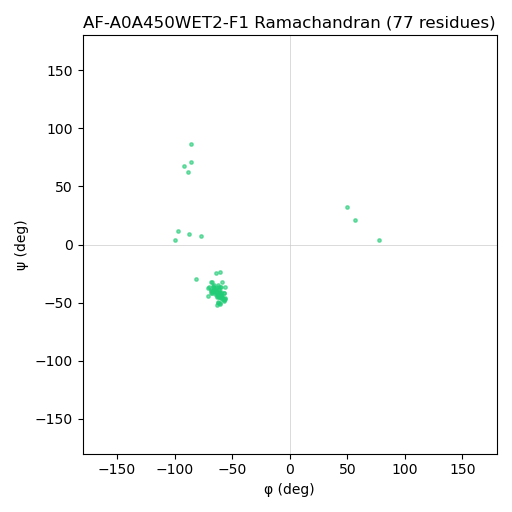49E-01  e=9.495E-02  Homo sapiens
  4yvo-assembly1_A  TM=9.007E-01  e=1.183E-01  Arabidopsis thaliana
  3ro2-assembly1_A  TM=8.923E-01  e=2.549E-01  Mus musculus

Solvent-accessible surface area (backbone atoms only — not comparable to full-atom values): 3810 Å² total; per-residue (Å²): 78,71,68,35,39,52,50,13,52,57,34,36,76,71,69,40,44,70,63,15,43,52,30,18,49,52,14,28,50,51,14,58,80,66,72,32,33,58,46,31,16,55,20,26,43,52,45,13,53,46,24,46,75,70,69,37,53,74,58,14,51,54,26,42,54,53,16,52,51,28,43,54,51,42,61,72,72,67,122

InterPro domains:
  IPR011990 Tetratricopeptide-like helical domain superfamily [G3DSA:1.25.40.10] (1-78)
  IPR011990 Tetratricopeptide-like helical domain superfamily [SSF48452] (4-67)

Secondary structure (DSSP, 8-state):
-HHHHHHHHHHHHTT-HHHHHHHHHHHHHHHHHTT-HHHHHHHHHHHHHHHHHTT-HHHHHHHHHHHHHHHHHHHHT--

Foldseek 3Di:
DVVLQVVLVVCVVVVNLVVSLVSLVVQLVVCVVVVPLQSNLSSLQSNLVSCVSVVVNVSSVVSNVRSVVSVVVNVVPPD

Sequence (79 aa):
MMRLNELGSAVLARGKSEIAKDYHQWALMISKELDDERGIAISLINLGLNSQYSRRLGKAEEYYQRASIAFTISEKYRI